Protein AF-U2P117-F1 (afdb_monomer_lite)

pLDDT: mean 80.82, std 20.24, range [39.62, 97.81]

Organism: NCBI:txid649758

InterPro domains:
  IPR009057 Homedomain-like superfamily [SSF46689] (35-108)

Foldseek 3Di:
DDPVVVVVVVVCVVVVVVVVVPVVVPPDDPLVPDDPVLNVVCVVPNPVVSVVVCVVQPPHDDDDDPFPDDPVRLLVVLVVCPPVDPLVCSCVVRVHDSVVSVVSVVVVVVVD

Secondary structure (DSSP, 8-state):
--HHHHHHHHHHHHHHHHHHHTTTTTS---TTSS-HHHHHHHHHH-HHHHHHHHHHHTT------SSSS-HHHHHHHHHHHTTTS-HHHHHHHHT--HHHHHHHHHHHHH--

Sequence (112 aa):
MSNEFLSAIKICYYDDIKKTFRWWNFVEVDNDALQATYKKLADLLGDDLMMKFYQEFRGTQLSLPMKLYDREGAAKAVRRHYPEMTVKELADTYGYTQRWVKQELKQAKTDQ

Structure (mmCIF, N/CA/C/O backbone):
data_AF-U2P117-F1
#
_entry.id   AF-U2P117-F1
#
loop_
_atom_site.group_PDB
_atom_site.id
_atom_site.type_symbol
_atom_site.label_atom_id
_atom_site.label_alt_id
_atom_site.label_comp_id
_atom_site.label_asym_id
_atom_site.label_entity_id
_atom_site.label_seq_id
_atom_site.pdbx_PDB_ins_code
_atom_site.Cartn_x
_atom_site.Cartn_y
_atom_site.Cartn_z
_atom_site.occupancy
_atom_site.B_iso_or_equiv
_atom_site.auth_seq_id
_atom_site.auth_comp_id
_atom_site.auth_asym_id
_atom_site.auth_atom_id
_atom_site.pdbx_PDB_model_num
ATOM 1 N N . MET A 1 1 ? 11.270 -34.198 9.263 1.00 44.69 1 MET A N 1
ATOM 2 C CA . MET A 1 1 ? 11.552 -33.320 8.108 1.00 44.69 1 MET A CA 1
ATOM 3 C C . MET A 1 1 ? 11.947 -31.966 8.676 1.00 44.69 1 MET A C 1
ATOM 5 O O . MET A 1 1 ? 11.070 -31.213 9.076 1.00 44.69 1 MET A O 1
ATOM 9 N N . SER A 1 2 ? 13.244 -31.755 8.920 1.00 47.94 2 SER A N 1
ATOM 10 C CA . SER A 1 2 ? 13.745 -30.635 9.729 1.00 47.94 2 SER A CA 1
ATOM 11 C C . SER A 1 2 ? 13.470 -29.282 9.065 1.00 47.94 2 SER A C 1
ATOM 13 O O . SER A 1 2 ? 13.475 -29.159 7.841 1.00 47.94 2 SER A O 1
ATOM 15 N N . ASN A 1 3 ? 13.246 -28.262 9.898 1.00 50.12 3 ASN A N 1
ATOM 16 C CA . ASN A 1 3 ? 12.961 -26.870 9.517 1.00 50.12 3 ASN A CA 1
ATOM 17 C C . ASN A 1 3 ? 14.030 -26.267 8.572 1.00 50.12 3 ASN A C 1
ATOM 19 O O . ASN A 1 3 ? 13.779 -25.310 7.843 1.00 50.12 3 ASN A O 1
ATOM 23 N N . GLU A 1 4 ? 15.215 -26.875 8.543 1.00 53.69 4 GLU A N 1
ATOM 24 C CA . GLU A 1 4 ? 16.337 -26.524 7.676 1.00 53.69 4 GLU A CA 1
ATOM 25 C C . GLU A 1 4 ? 16.092 -26.860 6.197 1.00 53.69 4 GLU A C 1
ATOM 27 O O . GLU A 1 4 ? 16.503 -26.095 5.330 1.00 53.69 4 GLU A O 1
ATOM 32 N N . PHE A 1 5 ? 15.352 -27.930 5.881 1.00 50.41 5 PHE A N 1
ATOM 33 C CA . PHE A 1 5 ? 15.050 -28.293 4.488 1.00 50.41 5 PHE A CA 1
ATOM 34 C C . PHE A 1 5 ? 14.039 -27.338 3.841 1.00 50.41 5 PHE A C 1
ATOM 36 O O . PHE A 1 5 ? 14.181 -26.990 2.672 1.00 50.41 5 PHE A O 1
ATOM 43 N N . LEU A 1 6 ? 13.043 -26.863 4.597 1.00 45.84 6 LEU A N 1
ATOM 44 C CA . LEU A 1 6 ? 12.080 -25.872 4.096 1.00 45.84 6 LEU A CA 1
ATOM 45 C C . LEU A 1 6 ? 12.714 -24.479 3.954 1.00 45.84 6 LEU A C 1
ATOM 47 O O . LEU A 1 6 ? 12.400 -23.759 3.008 1.00 45.84 6 LEU A O 1
ATOM 51 N N . SER A 1 7 ? 13.645 -24.129 4.848 1.00 47.28 7 SER A N 1
ATOM 52 C CA . SER A 1 7 ? 14.505 -22.945 4.722 1.00 47.28 7 SER A CA 1
ATOM 53 C C . SER A 1 7 ? 15.356 -23.009 3.447 1.00 47.28 7 SER A C 1
ATOM 55 O O . SER A 1 7 ? 15.315 -22.089 2.628 1.00 47.28 7 SER A O 1
ATOM 57 N N . ALA A 1 8 ? 16.039 -24.134 3.221 1.00 46.94 8 ALA A N 1
ATOM 58 C CA . ALA A 1 8 ? 16.885 -24.338 2.052 1.00 46.94 8 ALA A CA 1
ATOM 59 C C . ALA A 1 8 ? 16.089 -24.309 0.739 1.00 46.94 8 ALA A C 1
ATOM 61 O O . ALA A 1 8 ? 16.523 -23.668 -0.207 1.00 46.94 8 ALA A O 1
ATOM 62 N N . ILE A 1 9 ? 14.892 -24.904 0.681 1.00 50.41 9 ILE A N 1
ATOM 63 C CA . ILE A 1 9 ? 14.038 -24.855 -0.521 1.00 50.41 9 ILE A CA 1
ATOM 64 C C . ILE A 1 9 ? 13.567 -23.421 -0.815 1.00 50.41 9 ILE A C 1
ATOM 66 O O . ILE A 1 9 ? 13.536 -23.010 -1.974 1.00 50.41 9 ILE A O 1
ATOM 70 N N . LYS A 1 10 ? 13.248 -22.627 0.217 1.00 41.72 10 LYS A N 1
ATOM 71 C CA . LYS A 1 10 ? 12.828 -21.226 0.049 1.00 41.72 10 LYS A CA 1
ATOM 72 C C . LYS A 1 10 ? 13.979 -20.331 -0.422 1.00 41.72 10 LYS A C 1
ATOM 74 O O . LYS A 1 10 ? 13.754 -19.444 -1.242 1.00 41.72 10 LYS A O 1
ATOM 79 N N . ILE A 1 11 ? 15.194 -20.591 0.060 1.00 50.28 11 ILE A N 1
ATOM 80 C CA . ILE A 1 11 ? 16.418 -19.902 -0.368 1.00 50.28 11 ILE A CA 1
ATOM 81 C C . ILE A 1 11 ? 16.797 -20.327 -1.789 1.00 50.28 11 ILE A C 1
ATOM 83 O O . ILE A 1 11 ? 16.986 -19.463 -2.632 1.00 50.28 11 ILE A O 1
ATOM 87 N N . CYS A 1 12 ? 16.796 -21.624 -2.106 1.00 42.91 12 CYS A N 1
ATOM 88 C CA . CYS A 1 12 ? 17.096 -22.115 -3.451 1.00 42.91 12 CYS A CA 1
ATOM 89 C C . CYS A 1 12 ? 16.096 -21.605 -4.497 1.00 42.91 12 CYS A C 1
ATOM 91 O O . CYS A 1 12 ? 16.520 -21.193 -5.569 1.00 42.91 12 CYS A O 1
ATOM 93 N N . TYR A 1 13 ? 14.796 -21.529 -4.183 1.00 51.91 13 TYR A N 1
ATOM 94 C CA . TYR A 1 13 ? 13.806 -20.930 -5.087 1.00 51.91 13 TYR A CA 1
ATOM 95 C C . TYR A 1 13 ? 14.035 -19.419 -5.282 1.00 51.91 13 TYR A C 1
ATOM 97 O O . TYR A 1 13 ? 13.936 -18.908 -6.396 1.00 51.91 13 TYR A O 1
ATOM 105 N N . TYR A 1 14 ? 14.394 -18.696 -4.216 1.00 48.56 14 TYR A N 1
ATOM 106 C CA . TYR A 1 14 ? 14.705 -17.264 -4.285 1.00 48.56 14 TYR A CA 1
ATOM 107 C C . TYR A 1 14 ? 16.036 -16.970 -5.005 1.00 48.56 14 TYR A C 1
ATOM 109 O O . TYR A 1 14 ? 16.162 -15.956 -5.696 1.00 48.56 14 TYR A O 1
ATOM 117 N N . ASP A 1 15 ? 17.016 -17.864 -4.890 1.00 47.75 15 ASP A N 1
ATOM 118 C CA . ASP A 1 15 ? 18.340 -17.729 -5.495 1.00 47.75 15 ASP A CA 1
ATOM 119 C C . ASP A 1 15 ? 18.382 -18.207 -6.955 1.00 47.75 15 ASP A C 1
ATOM 121 O O . ASP A 1 15 ? 19.128 -17.634 -7.755 1.00 47.75 15 ASP A O 1
ATOM 125 N N . ASP A 1 16 ? 17.553 -19.179 -7.350 1.00 43.81 16 ASP A N 1
ATOM 126 C CA . ASP A 1 16 ? 17.432 -19.601 -8.752 1.00 43.81 16 ASP A CA 1
ATOM 127 C C . ASP A 1 16 ? 16.696 -18.565 -9.609 1.00 43.81 16 ASP A C 1
ATOM 129 O O . ASP A 1 16 ? 17.141 -18.298 -10.728 1.00 43.81 16 ASP A O 1
ATOM 133 N N . ILE A 1 17 ? 15.687 -17.865 -9.064 1.00 50.50 17 ILE A N 1
ATOM 134 C CA . ILE A 1 17 ? 15.092 -16.688 -9.729 1.00 50.50 17 ILE A CA 1
ATOM 135 C C . ILE A 1 17 ? 16.181 -15.650 -10.036 1.00 50.50 17 ILE A C 1
ATOM 137 O O . ILE A 1 17 ? 16.222 -15.107 -11.138 1.00 50.50 17 ILE A O 1
ATOM 141 N N . LYS A 1 18 ? 17.124 -15.414 -9.112 1.00 44.84 18 LYS A N 1
ATOM 142 C CA . LYS A 1 18 ? 18.216 -14.441 -9.301 1.00 44.84 18 LYS A CA 1
ATOM 143 C C . LYS A 1 18 ? 19.288 -14.879 -10.302 1.00 44.84 18 LYS A C 1
ATOM 145 O O . LYS A 1 18 ? 19.943 -14.015 -10.889 1.00 44.84 18 LYS A O 1
ATOM 150 N N . LYS A 1 19 ? 19.495 -16.181 -10.519 1.00 43.78 19 LYS A N 1
ATOM 151 C CA . LYS A 1 19 ? 20.513 -16.675 -11.465 1.00 43.78 19 LYS A CA 1
ATOM 152 C C . LYS A 1 19 ? 20.085 -16.526 -12.921 1.00 43.78 19 LYS A C 1
ATOM 154 O O . LYS A 1 19 ? 20.928 -16.185 -13.750 1.00 43.78 19 LYS A O 1
ATOM 159 N N . THR A 1 20 ? 18.798 -16.682 -13.231 1.00 39.62 20 THR A N 1
ATOM 160 C CA . THR A 1 20 ? 18.259 -16.355 -14.564 1.00 39.62 20 THR A CA 1
ATOM 161 C C . THR A 1 20 ? 18.112 -14.837 -14.763 1.00 39.62 20 THR A C 1
ATOM 163 O O . THR A 1 20 ? 18.290 -14.346 -15.875 1.00 39.62 20 THR A O 1
ATOM 166 N N . PHE A 1 21 ? 17.907 -14.073 -13.680 1.00 41.53 21 PHE A N 1
ATOM 167 C CA . PHE A 1 21 ? 17.828 -12.599 -13.669 1.00 41.53 21 PHE A CA 1
A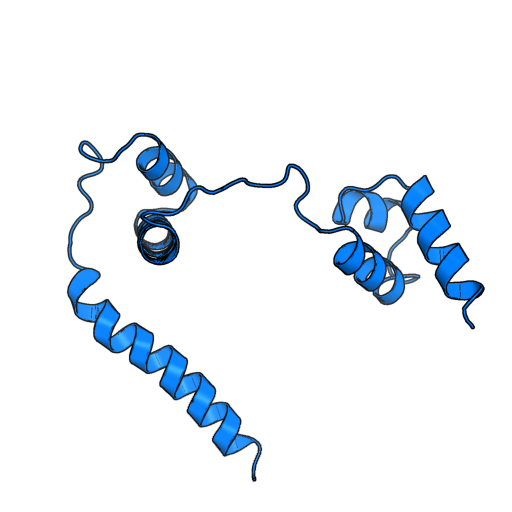TOM 168 C C . PHE A 1 21 ? 19.150 -11.882 -14.006 1.00 41.53 21 PHE A C 1
ATOM 170 O O . PHE A 1 21 ? 19.158 -10.741 -14.468 1.00 41.53 21 PHE A O 1
ATOM 177 N N . ARG A 1 22 ? 20.294 -12.538 -13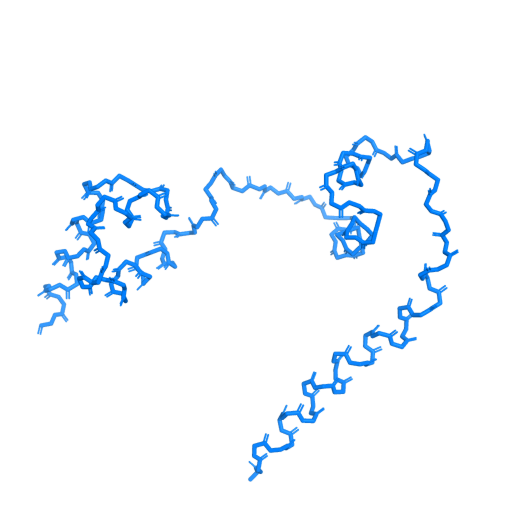.781 1.00 42.94 22 ARG A N 1
ATOM 178 C CA . ARG A 1 22 ? 21.629 -11.928 -13.917 1.00 42.94 22 ARG A CA 1
ATOM 179 C C . ARG A 1 22 ? 22.000 -11.537 -15.353 1.00 42.94 22 ARG A C 1
ATOM 181 O O . ARG A 1 22 ? 22.843 -10.665 -15.522 1.00 42.94 22 ARG A O 1
ATOM 188 N N . TRP A 1 23 ? 21.356 -12.124 -16.362 1.00 41.12 23 TRP A N 1
ATOM 189 C CA . TRP A 1 23 ? 21.603 -11.809 -17.776 1.00 41.12 23 TRP A CA 1
ATOM 190 C C . TRP A 1 23 ? 20.778 -10.622 -18.308 1.00 41.12 23 TRP A C 1
ATOM 192 O O . TRP A 1 23 ? 21.142 -10.063 -19.334 1.00 41.12 23 TRP A O 1
ATOM 202 N N . TRP A 1 24 ? 19.709 -10.202 -17.617 1.00 46.72 24 TRP A N 1
ATOM 203 C CA . TRP A 1 24 ? 18.846 -9.078 -18.033 1.00 46.72 24 TRP A CA 1
ATOM 204 C C . TRP A 1 24 ? 19.079 -7.781 -17.246 1.00 46.72 24 TRP A C 1
ATOM 206 O O . TRP A 1 24 ? 18.719 -6.712 -17.726 1.00 46.72 24 TRP A O 1
ATOM 216 N N . ASN A 1 25 ? 19.746 -7.849 -16.090 1.00 47.50 25 ASN A N 1
ATOM 217 C CA . ASN A 1 25 ? 20.099 -6.688 -15.256 1.00 47.50 25 ASN A CA 1
ATOM 218 C C . ASN A 1 25 ? 21.139 -5.725 -15.872 1.00 47.50 25 ASN A C 1
ATOM 220 O O . ASN A 1 25 ? 21.579 -4.805 -15.194 1.00 47.50 25 ASN A O 1
ATOM 224 N N . PHE A 1 26 ? 21.573 -5.945 -17.113 1.00 50.72 26 PHE A N 1
ATOM 225 C CA . PHE A 1 26 ? 22.551 -5.091 -17.801 1.00 50.72 26 PHE A CA 1
ATOM 226 C C . PHE A 1 26 ? 21.987 -4.373 -19.027 1.00 50.72 26 PHE A C 1
ATOM 228 O O . PHE A 1 26 ? 22.722 -3.641 -19.686 1.00 50.72 26 PHE A O 1
ATOM 235 N N . VAL A 1 27 ? 20.709 -4.573 -19.358 1.00 62.62 27 VAL A N 1
ATOM 236 C CA . VAL A 1 27 ? 20.078 -3.767 -20.403 1.00 62.62 27 VAL A CA 1
ATOM 237 C C . VAL A 1 27 ? 19.767 -2.412 -19.783 1.00 62.62 27 VAL A C 1
ATOM 239 O O . VAL A 1 27 ? 18.848 -2.306 -18.973 1.00 62.62 27 VAL A O 1
ATOM 242 N N . GLU A 1 28 ? 20.563 -1.399 -20.130 1.00 70.75 28 GLU A N 1
ATOM 243 C CA . GLU A 1 28 ? 20.229 -0.014 -19.805 1.00 70.75 28 GLU A CA 1
ATOM 244 C C . GLU A 1 28 ? 18.831 0.286 -20.345 1.00 70.75 28 GLU A C 1
ATOM 246 O O . GLU A 1 28 ? 18.521 0.040 -21.515 1.00 70.75 28 GLU A O 1
ATOM 251 N N . VAL A 1 29 ? 17.957 0.752 -19.456 1.00 83.88 29 VAL A N 1
ATOM 252 C CA . VAL A 1 29 ? 16.590 1.094 -19.819 1.00 83.88 29 VAL A CA 1
ATOM 253 C C . VAL A 1 29 ? 16.627 2.410 -20.583 1.00 83.88 29 VAL A C 1
ATOM 255 O O . VAL A 1 29 ? 16.948 3.460 -20.028 1.00 83.88 29 VAL A O 1
ATOM 258 N N . ASP A 1 30 ? 16.265 2.356 -21.863 1.00 88.81 30 ASP A N 1
ATOM 259 C CA . ASP A 1 30 ? 16.031 3.557 -22.658 1.00 88.81 30 ASP A CA 1
ATOM 260 C C . ASP A 1 30 ? 14.728 4.229 -22.199 1.00 88.81 30 ASP A C 1
ATOM 262 O O . ASP A 1 30 ? 13.623 3.893 -22.637 1.00 88.81 30 ASP A O 1
ATOM 266 N N . ASN A 1 31 ? 14.875 5.172 -21.268 1.00 85.62 31 ASN A N 1
ATOM 267 C CA . ASN A 1 31 ? 13.780 5.906 -20.642 1.00 85.62 31 ASN A CA 1
ATOM 268 C C . ASN A 1 31 ? 12.993 6.804 -21.619 1.00 85.62 31 ASN A C 1
ATOM 270 O O . ASN A 1 31 ? 11.844 7.168 -21.333 1.00 85.62 31 ASN A O 1
ATOM 274 N N . ASP A 1 32 ? 13.563 7.144 -22.777 1.00 90.00 32 ASP A N 1
ATOM 275 C CA . ASP A 1 32 ? 12.883 7.947 -23.796 1.00 90.00 32 ASP A CA 1
ATOM 276 C C . ASP A 1 32 ? 11.979 7.097 -24.694 1.00 90.00 32 ASP A C 1
ATOM 278 O O . ASP A 1 32 ? 10.960 7.585 -25.188 1.00 90.00 32 ASP A O 1
ATOM 282 N N . ALA A 1 33 ? 12.285 5.805 -24.830 1.00 92.44 33 ALA A N 1
ATOM 283 C CA . ALA A 1 33 ? 11.478 4.843 -25.577 1.00 92.44 33 ALA A CA 1
ATOM 284 C C . ALA A 1 33 ? 10.398 4.131 -24.730 1.00 92.44 33 ALA A C 1
ATOM 286 O O . ALA A 1 33 ? 9.592 3.362 -25.267 1.00 92.44 33 ALA A O 1
ATOM 287 N N . LEU A 1 34 ? 10.349 4.362 -23.411 1.00 92.25 34 LEU A N 1
ATOM 288 C CA . LEU A 1 34 ? 9.356 3.739 -22.533 1.00 92.25 34 LEU A CA 1
ATOM 289 C C . LEU A 1 34 ? 7.932 4.236 -22.815 1.00 92.25 34 LEU A C 1
ATOM 291 O O . LEU A 1 34 ? 7.660 5.426 -22.971 1.00 92.25 34 LEU A O 1
ATOM 295 N N . GLN A 1 35 ? 6.972 3.312 -22.751 1.00 93.44 35 GLN A N 1
ATOM 296 C CA . GLN A 1 35 ? 5.556 3.676 -22.690 1.00 93.44 35 GLN A CA 1
ATOM 297 C C . GLN A 1 35 ? 5.278 4.535 -21.451 1.00 93.44 35 GLN A C 1
ATOM 299 O O . GLN A 1 35 ? 5.852 4.309 -20.384 1.00 93.44 35 GLN A O 1
ATOM 304 N N . ALA A 1 36 ? 4.325 5.463 -21.558 1.00 93.06 36 ALA A N 1
ATOM 305 C CA . ALA A 1 36 ? 4.045 6.451 -20.513 1.00 93.06 36 ALA A CA 1
ATOM 306 C C . ALA A 1 36 ? 3.784 5.840 -19.120 1.00 93.06 36 ALA A C 1
ATOM 308 O O . ALA A 1 36 ? 4.178 6.417 -18.109 1.00 93.06 36 ALA A O 1
ATOM 309 N N . THR A 1 37 ? 3.139 4.670 -19.050 1.00 91.75 37 THR A N 1
ATOM 310 C CA . THR A 1 37 ? 2.901 3.957 -17.783 1.00 91.75 37 THR A CA 1
ATOM 311 C C . THR A 1 37 ? 4.204 3.495 -17.134 1.00 91.75 37 THR A C 1
ATOM 313 O O . THR A 1 37 ? 4.392 3.701 -15.939 1.00 91.75 37 THR A O 1
ATOM 316 N N . TYR A 1 38 ? 5.113 2.900 -17.910 1.00 92.94 38 TYR A N 1
ATOM 317 C CA . TYR A 1 38 ? 6.395 2.420 -17.394 1.00 92.94 38 TYR A CA 1
ATOM 318 C C . TYR A 1 38 ? 7.354 3.565 -17.099 1.00 92.94 38 TYR A C 1
ATOM 320 O O . TYR A 1 38 ? 8.060 3.483 -16.107 1.00 92.94 38 TYR A O 1
ATOM 328 N N . LYS A 1 39 ? 7.295 4.666 -17.857 1.00 94.62 39 LYS A N 1
ATOM 329 C CA . LYS A 1 39 ? 8.024 5.895 -17.522 1.00 94.62 39 LYS A CA 1
ATOM 330 C C . LYS A 1 39 ? 7.614 6.432 -16.149 1.00 94.62 39 LYS A C 1
ATOM 332 O O . LYS A 1 39 ? 8.456 6.613 -15.286 1.00 94.62 39 LYS A O 1
ATOM 337 N N . LYS A 1 40 ? 6.307 6.541 -15.883 1.00 94.12 40 LYS A N 1
ATOM 338 C CA . LYS A 1 40 ? 5.803 6.929 -14.552 1.00 94.12 40 LYS A CA 1
ATOM 339 C C . LYS A 1 40 ? 6.232 5.964 -13.444 1.00 94.12 40 LYS A C 1
ATOM 341 O O . LYS A 1 40 ? 6.475 6.400 -12.324 1.00 94.12 40 LYS A O 1
ATOM 346 N N . LEU A 1 41 ? 6.277 4.660 -13.728 1.00 93.62 41 LEU A N 1
ATOM 347 C CA . LEU A 1 41 ? 6.746 3.663 -12.763 1.00 93.62 41 LEU A CA 1
ATOM 348 C C . LEU A 1 41 ? 8.255 3.770 -12.519 1.00 93.62 41 LEU A C 1
ATOM 350 O O . LEU A 1 41 ? 8.666 3.654 -11.370 1.00 93.62 41 LEU A O 1
ATOM 354 N N . ALA A 1 42 ? 9.055 4.016 -13.557 1.00 93.75 42 ALA A N 1
ATOM 355 C CA . ALA A 1 42 ? 10.490 4.260 -13.453 1.00 93.75 42 ALA A CA 1
ATOM 356 C C . ALA A 1 42 ? 10.776 5.544 -12.660 1.00 93.75 42 ALA A C 1
ATOM 358 O O . ALA A 1 42 ? 11.541 5.507 -11.703 1.00 93.75 42 ALA A O 1
ATOM 359 N N . ASP A 1 43 ? 10.066 6.637 -12.947 1.00 94.19 43 ASP A N 1
ATOM 360 C CA . ASP A 1 43 ? 10.188 7.900 -12.209 1.00 94.19 43 ASP A CA 1
ATOM 361 C C . ASP A 1 43 ? 9.826 7.743 -10.717 1.00 94.19 43 ASP A C 1
ATOM 363 O O . ASP A 1 43 ? 10.413 8.391 -9.852 1.00 94.19 43 ASP A O 1
ATOM 367 N N . LEU A 1 44 ? 8.845 6.885 -10.401 1.00 95.12 44 LEU A N 1
ATOM 368 C CA . LEU A 1 44 ? 8.357 6.677 -9.034 1.00 95.12 44 LEU A CA 1
ATOM 369 C C . LEU A 1 44 ? 9.191 5.666 -8.232 1.00 95.12 44 LEU A C 1
ATOM 371 O O . LEU A 1 44 ? 9.371 5.842 -7.028 1.00 95.12 44 LEU A O 1
ATOM 375 N N . LEU A 1 45 ? 9.622 4.572 -8.863 1.00 92.06 45 LEU A N 1
ATOM 376 C CA . LEU A 1 45 ? 10.195 3.397 -8.191 1.00 92.06 45 LEU A CA 1
ATOM 377 C C . LEU A 1 45 ? 11.650 3.107 -8.600 1.00 92.06 45 LEU A C 1
ATOM 379 O O . LEU A 1 45 ? 12.297 2.268 -7.972 1.00 92.06 45 LEU A O 1
ATOM 383 N N . GLY A 1 46 ? 12.161 3.769 -9.636 1.00 91.00 46 GLY A N 1
ATOM 384 C CA . GLY A 1 46 ? 13.420 3.444 -10.301 1.00 91.00 46 GLY A CA 1
ATOM 385 C C . GLY A 1 46 ? 13.295 2.295 -11.309 1.00 91.00 46 GLY A C 1
ATOM 386 O O . GLY A 1 46 ? 12.369 1.475 -11.255 1.00 91.00 46 GLY A O 1
ATOM 387 N N . ASP A 1 47 ? 14.271 2.218 -12.214 1.00 88.50 47 ASP A N 1
ATOM 388 C CA . ASP A 1 47 ? 14.300 1.263 -13.331 1.00 88.50 47 ASP A CA 1
ATOM 389 C C . ASP A 1 47 ? 14.247 -0.202 -12.865 1.00 88.50 47 ASP A C 1
ATOM 391 O O . ASP A 1 47 ? 13.497 -1.005 -13.423 1.00 88.50 47 ASP A O 1
ATOM 395 N N . ASP A 1 48 ? 14.958 -0.546 -11.787 1.00 86.19 48 ASP A N 1
ATOM 396 C CA . ASP A 1 48 ? 15.020 -1.914 -11.252 1.00 86.19 48 ASP A CA 1
ATOM 397 C C . ASP A 1 48 ? 13.647 -2.448 -10.811 1.00 86.19 48 ASP A C 1
ATOM 399 O O . ASP A 1 48 ? 13.282 -3.599 -11.078 1.00 86.19 48 ASP A O 1
ATOM 403 N N . LEU A 1 49 ? 12.878 -1.627 -10.088 1.00 88.38 49 LEU A N 1
ATOM 404 C CA . LEU A 1 49 ? 11.555 -2.009 -9.589 1.00 88.38 49 LEU A CA 1
ATOM 405 C C . LEU A 1 49 ? 10.511 -1.959 -10.703 1.00 88.38 49 LEU A C 1
ATOM 407 O O . LEU A 1 49 ? 9.653 -2.844 -10.769 1.00 88.38 49 LEU A O 1
ATOM 411 N N . MET A 1 50 ? 10.616 -0.980 -11.604 1.00 92.81 50 MET A N 1
ATOM 412 C CA . MET A 1 50 ? 9.798 -0.919 -12.813 1.00 92.81 50 MET A CA 1
ATOM 413 C C . MET A 1 50 ? 9.979 -2.183 -13.662 1.00 92.81 50 MET A C 1
ATOM 415 O O . MET A 1 50 ? 8.986 -2.781 -14.078 1.00 92.81 50 MET A O 1
ATOM 419 N N . MET A 1 51 ? 11.215 -2.655 -13.847 1.00 90.69 51 MET A N 1
ATOM 420 C CA . MET A 1 51 ? 11.496 -3.850 -14.642 1.00 90.69 51 MET A CA 1
ATOM 421 C C . MET A 1 51 ? 10.907 -5.116 -14.009 1.00 90.69 51 MET A C 1
ATOM 423 O O . MET A 1 51 ? 10.319 -5.938 -14.713 1.00 90.69 51 MET A O 1
ATOM 427 N N . LYS A 1 52 ? 10.982 -5.259 -12.678 1.00 90.00 52 LYS A N 1
ATOM 428 C CA . LYS A 1 52 ? 10.293 -6.352 -11.963 1.00 90.00 52 LYS A CA 1
ATOM 429 C C . LYS A 1 52 ? 8.785 -6.294 -12.183 1.00 90.00 52 LYS A C 1
ATOM 431 O O . LYS A 1 52 ? 8.175 -7.305 -12.508 1.00 90.00 52 LYS A O 1
ATOM 436 N N . PHE A 1 53 ? 8.190 -5.107 -12.068 1.00 91.06 53 PHE A N 1
ATOM 437 C CA . PHE A 1 53 ? 6.764 -4.921 -12.323 1.00 91.06 53 PHE A CA 1
ATOM 438 C C . PHE A 1 53 ? 6.390 -5.294 -13.766 1.00 91.06 53 PHE A C 1
ATOM 440 O O . PHE A 1 53 ? 5.408 -5.997 -13.993 1.00 91.06 53 PHE A O 1
ATOM 447 N N . TYR A 1 54 ? 7.185 -4.866 -14.750 1.00 90.75 54 TYR A N 1
ATOM 448 C CA . TYR A 1 54 ? 6.981 -5.2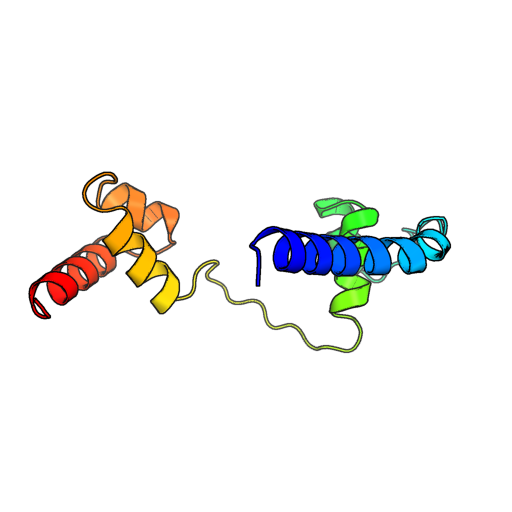30 -16.149 1.00 90.75 54 TYR A CA 1
ATOM 449 C C . TYR A 1 54 ? 7.027 -6.746 -16.352 1.00 90.75 54 TYR A C 1
ATOM 451 O O . TYR A 1 54 ? 6.143 -7.298 -16.999 1.00 90.75 54 TYR A O 1
ATOM 459 N N . GLN A 1 55 ? 8.020 -7.436 -15.794 1.00 89.94 55 GLN A N 1
ATOM 460 C CA . GLN A 1 55 ? 8.160 -8.881 -15.973 1.00 89.94 55 GLN A CA 1
ATOM 461 C C . GLN A 1 55 ? 6.976 -9.668 -15.407 1.00 89.94 55 GLN A C 1
ATOM 463 O O . GLN A 1 55 ? 6.508 -10.592 -16.070 1.00 89.94 55 GLN A O 1
ATOM 468 N N . GLU A 1 56 ? 6.476 -9.272 -14.238 1.00 90.7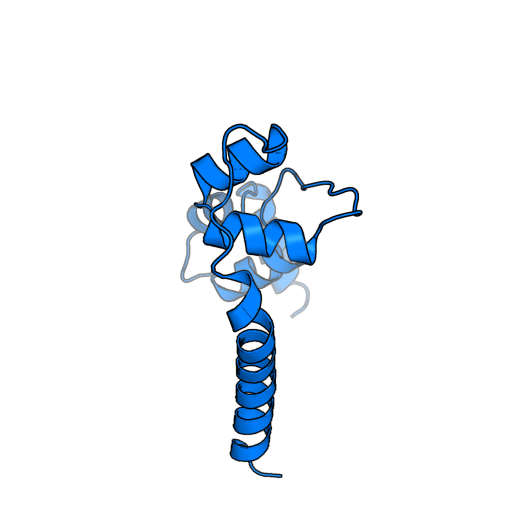5 56 GLU A N 1
ATOM 469 C CA . GLU A 1 56 ? 5.355 -9.948 -13.578 1.00 90.75 56 GLU A CA 1
ATOM 470 C C . GLU A 1 56 ? 4.008 -9.665 -14.258 1.00 90.75 56 GLU A C 1
ATOM 472 O O . GLU A 1 56 ? 3.163 -10.552 -14.362 1.00 90.75 56 GLU A O 1
ATOM 477 N N . PHE A 1 57 ? 3.792 -8.438 -14.744 1.00 90.25 57 PHE A N 1
ATOM 478 C CA . PHE A 1 57 ? 2.459 -7.992 -15.165 1.00 90.25 57 PHE A CA 1
ATOM 479 C C . PHE A 1 57 ? 2.304 -7.716 -16.666 1.00 90.25 57 PHE A C 1
ATOM 481 O O . PHE A 1 57 ? 1.197 -7.401 -17.116 1.00 90.25 57 PHE A O 1
ATOM 488 N N . ARG A 1 58 ? 3.363 -7.816 -17.479 1.00 88.94 58 ARG A N 1
ATOM 489 C CA . ARG A 1 58 ? 3.258 -7.589 -18.933 1.00 88.94 58 ARG A CA 1
ATOM 490 C C . ARG A 1 58 ? 2.226 -8.513 -19.580 1.00 88.94 58 ARG A C 1
ATOM 492 O O . ARG A 1 58 ? 2.162 -9.703 -19.290 1.00 88.94 58 ARG A O 1
ATOM 499 N N . GLY A 1 59 ? 1.427 -7.953 -20.487 1.00 88.56 59 GLY A N 1
ATOM 500 C CA . GLY A 1 59 ? 0.349 -8.680 -21.165 1.00 88.56 59 GLY A CA 1
ATOM 501 C C . GLY A 1 59 ? -0.918 -8.876 -20.325 1.00 88.56 59 GLY A C 1
ATOM 502 O O . GLY A 1 59 ? -1.872 -9.472 -20.817 1.00 88.56 59 GLY A O 1
ATOM 503 N N . THR A 1 60 ? -0.960 -8.361 -19.091 1.00 89.69 60 THR A N 1
ATOM 504 C CA . THR A 1 60 ? -2.156 -8.390 -18.238 1.00 89.69 60 THR A CA 1
ATOM 505 C C . THR A 1 60 ? -2.822 -7.017 -18.160 1.00 89.69 60 THR A C 1
ATOM 507 O O . THR A 1 60 ? -2.154 -5.982 -18.194 1.00 89.69 60 THR A O 1
ATOM 510 N N . GLN A 1 61 ? -4.152 -6.997 -18.035 1.00 89.00 61 GLN A N 1
ATOM 511 C CA . GLN A 1 61 ? -4.894 -5.782 -17.704 1.00 89.00 61 GLN A CA 1
ATOM 512 C C . GLN A 1 61 ? -5.001 -5.666 -16.180 1.00 89.00 61 GLN A C 1
ATOM 514 O O . GLN A 1 61 ? -5.736 -6.422 -15.545 1.00 89.00 61 GLN A O 1
ATOM 519 N N . LEU A 1 62 ? -4.291 -4.704 -15.590 1.00 87.06 62 LEU A N 1
ATOM 520 C CA . LEU A 1 62 ? -4.352 -4.441 -14.154 1.00 87.06 62 LEU A CA 1
ATOM 521 C C . LEU A 1 62 ? -5.472 -3.455 -13.813 1.00 87.06 62 LEU A C 1
ATOM 523 O O . LEU A 1 62 ? -5.549 -2.361 -14.371 1.00 87.06 62 LEU A O 1
ATOM 527 N N . SER A 1 63 ? -6.310 -3.824 -12.846 1.00 89.94 63 SER A N 1
ATOM 528 C CA . SER A 1 63 ? -7.260 -2.922 -12.194 1.00 89.94 63 SER A CA 1
ATOM 529 C C . SER A 1 63 ? -6.857 -2.785 -10.731 1.00 89.94 63 SER A C 1
ATOM 531 O O . SER A 1 63 ? -6.965 -3.739 -9.961 1.00 89.94 63 SER A O 1
ATOM 533 N N . LEU A 1 64 ? -6.327 -1.618 -10.361 1.00 88.12 64 LEU A N 1
ATOM 534 C CA . LEU A 1 64 ? -5.895 -1.355 -8.992 1.00 88.12 64 LEU A CA 1
ATOM 535 C C . LEU A 1 64 ? -7.082 -0.845 -8.160 1.00 88.12 64 LEU A C 1
ATOM 537 O O . LEU A 1 64 ? -7.725 0.132 -8.557 1.00 88.12 64 LEU A O 1
ATOM 541 N N . PRO A 1 65 ? -7.391 -1.473 -7.012 1.00 91.62 65 PRO A N 1
ATOM 542 C CA . PRO A 1 65 ? -8.447 -0.995 -6.133 1.00 91.62 65 PRO A CA 1
ATOM 543 C C . PRO A 1 65 ? -8.074 0.355 -5.508 1.00 91.62 65 PRO A C 1
ATOM 545 O O . PRO A 1 65 ? -6.912 0.628 -5.221 1.00 91.62 65 PRO A O 1
ATOM 548 N N . MET A 1 66 ? -9.080 1.191 -5.227 1.00 91.12 66 MET A N 1
ATOM 549 C CA . MET A 1 66 ? -8.868 2.478 -4.543 1.00 91.12 66 MET A CA 1
ATOM 550 C C . MET A 1 66 ? -8.350 2.320 -3.108 1.00 91.12 66 MET A C 1
ATOM 552 O O . MET A 1 66 ? -7.721 3.229 -2.573 1.00 91.12 66 MET A O 1
ATOM 556 N N . LYS A 1 67 ? -8.670 1.197 -2.457 1.00 92.31 67 LYS A N 1
ATOM 557 C CA . LYS A 1 67 ? -8.231 0.900 -1.094 1.00 92.31 67 LYS A CA 1
ATOM 558 C C . LYS A 1 67 ? -7.021 -0.013 -1.128 1.00 92.31 67 LYS A C 1
ATOM 560 O O . LYS A 1 67 ? -7.043 -1.025 -1.821 1.00 92.31 67 LYS A O 1
ATOM 565 N N . LEU A 1 68 ? -6.026 0.319 -0.311 1.00 93.75 68 LEU A N 1
ATOM 566 C CA . LEU A 1 68 ? -4.820 -0.488 -0.151 1.00 93.75 68 LEU A CA 1
ATOM 567 C C . LEU A 1 68 ? -5.112 -1.847 0.503 1.00 93.75 68 LEU A C 1
ATOM 569 O O . LEU A 1 68 ? -4.581 -2.864 0.071 1.00 93.75 68 LEU A O 1
ATOM 573 N N . TYR A 1 69 ? -5.961 -1.861 1.533 1.00 95.94 69 TYR A N 1
ATOM 574 C CA . TYR A 1 69 ? -6.318 -3.073 2.266 1.00 95.94 69 TYR A CA 1
ATOM 575 C C . TYR A 1 69 ? -7.705 -3.569 1.873 1.00 95.94 69 TYR A C 1
ATOM 577 O O . TYR A 1 69 ? -8.678 -2.804 1.827 1.00 95.94 69 TYR A O 1
ATOM 585 N N . ASP A 1 70 ? -7.808 -4.874 1.650 1.00 94.69 70 ASP A N 1
ATOM 586 C CA . ASP A 1 70 ? -9.086 -5.549 1.504 1.00 94.69 70 ASP A CA 1
ATOM 587 C C . ASP A 1 70 ? -9.853 -5.560 2.836 1.00 94.69 70 ASP A C 1
ATOM 589 O O . ASP A 1 70 ? -9.313 -5.311 3.919 1.00 94.69 70 ASP A O 1
ATOM 593 N N . ARG A 1 71 ? -11.162 -5.807 2.766 1.00 94.25 71 ARG A N 1
ATOM 594 C CA . ARG A 1 71 ? -12.018 -5.744 3.956 1.00 94.25 71 ARG A CA 1
ATOM 595 C C . ARG A 1 71 ? -11.674 -6.838 4.963 1.00 94.25 71 ARG A C 1
ATOM 597 O O . ARG A 1 71 ? -11.659 -6.578 6.164 1.00 94.25 71 ARG A O 1
ATOM 604 N N . GLU A 1 72 ? -11.431 -8.053 4.483 1.00 94.88 72 GLU A N 1
ATOM 605 C CA . GLU A 1 72 ? -11.207 -9.208 5.347 1.00 94.88 72 GLU A CA 1
ATOM 606 C C . GLU A 1 72 ? -9.842 -9.131 6.039 1.00 94.88 72 GLU A C 1
ATOM 608 O O . GLU A 1 72 ? -9.759 -9.312 7.260 1.00 94.88 72 GLU A O 1
ATOM 613 N N . GLY A 1 73 ? -8.783 -8.802 5.292 1.00 96.06 73 GLY A N 1
ATOM 614 C CA . GLY A 1 73 ? -7.452 -8.581 5.849 1.00 96.06 73 GLY A CA 1
ATOM 615 C C . GLY A 1 73 ? -7.434 -7.431 6.852 1.00 96.06 73 GLY A C 1
ATOM 616 O O . GLY A 1 73 ? -6.916 -7.600 7.960 1.00 96.06 73 GLY A O 1
ATOM 617 N N . ALA A 1 74 ? -8.083 -6.306 6.533 1.00 96.56 74 ALA A N 1
ATOM 618 C CA . ALA A 1 74 ? -8.219 -5.190 7.468 1.00 96.56 74 ALA A CA 1
ATOM 619 C C . ALA A 1 74 ? -8.960 -5.597 8.752 1.00 96.56 74 ALA A C 1
ATOM 621 O O . ALA A 1 74 ? -8.517 -5.257 9.846 1.00 96.56 74 ALA A O 1
ATOM 622 N N . ALA A 1 75 ? -10.049 -6.367 8.657 1.00 96.00 75 ALA A N 1
ATOM 623 C CA . ALA A 1 75 ? -10.814 -6.797 9.829 1.00 96.00 75 ALA A CA 1
ATOM 624 C C . ALA A 1 75 ? -9.993 -7.713 10.755 1.00 96.00 75 ALA A C 1
ATOM 626 O O . ALA A 1 75 ? -10.012 -7.554 11.979 1.00 96.00 75 ALA A O 1
ATOM 627 N N . LYS A 1 76 ? -9.220 -8.646 10.179 1.00 95.94 76 LYS A N 1
ATOM 628 C CA . LYS A 1 76 ? -8.282 -9.495 10.936 1.00 95.94 76 LYS A CA 1
ATOM 629 C C . LYS A 1 76 ? -7.214 -8.653 11.633 1.00 95.94 76 LYS A C 1
ATOM 631 O O . LYS A 1 76 ? -6.929 -8.882 12.807 1.00 95.94 76 LYS A O 1
ATOM 636 N N . ALA A 1 77 ? -6.656 -7.667 10.934 1.00 96.00 77 ALA A N 1
ATOM 637 C CA . ALA A 1 77 ? -5.627 -6.795 11.481 1.00 96.00 77 ALA A CA 1
ATOM 638 C C . ALA A 1 77 ? -6.164 -5.897 12.612 1.00 96.00 77 ALA A C 1
ATOM 640 O O . ALA A 1 77 ? -5.539 -5.812 13.666 1.00 96.00 77 ALA A O 1
ATOM 641 N N . VAL A 1 78 ? -7.366 -5.332 12.454 1.00 96.75 78 VAL A N 1
ATOM 642 C CA . VAL A 1 78 ? -8.064 -4.558 13.496 1.00 96.75 78 VAL A CA 1
ATOM 643 C C . VAL A 1 78 ? -8.226 -5.361 14.784 1.00 96.75 78 VAL A C 1
ATOM 645 O O . VAL A 1 78 ? -7.919 -4.853 15.858 1.00 96.75 78 VAL A O 1
ATOM 648 N N . ARG A 1 79 ? -8.670 -6.621 14.694 1.00 94.06 79 ARG A N 1
ATOM 649 C CA . ARG A 1 79 ? -8.821 -7.487 15.876 1.00 94.06 79 ARG A CA 1
ATOM 650 C C . ARG A 1 79 ? -7.485 -7.826 16.529 1.00 94.06 79 ARG A C 1
ATOM 652 O O . ARG A 1 79 ? -7.427 -7.926 17.745 1.00 94.06 79 ARG A O 1
ATOM 659 N N . ARG A 1 80 ? -6.431 -8.006 15.727 1.00 95.50 80 ARG A N 1
ATOM 660 C CA . ARG A 1 80 ? -5.089 -8.345 16.214 1.00 95.50 80 ARG A CA 1
ATOM 661 C C . ARG A 1 80 ? -4.420 -7.188 16.956 1.00 95.50 80 ARG A C 1
ATOM 663 O O . ARG A 1 80 ? -3.733 -7.437 17.933 1.00 95.50 80 ARG A O 1
ATOM 670 N N . HIS A 1 81 ? -4.591 -5.958 16.476 1.00 95.94 81 HIS A N 1
ATOM 671 C CA . HIS A 1 81 ? -3.905 -4.778 17.017 1.00 95.94 81 HIS A CA 1
ATOM 672 C C . HIS A 1 81 ? -4.729 -4.001 18.051 1.00 95.94 81 HIS A C 1
ATOM 674 O O . HIS A 1 81 ? -4.234 -3.051 18.647 1.00 95.94 81 HIS A O 1
ATOM 680 N N . TYR A 1 82 ? -5.984 -4.378 18.286 1.00 92.62 82 TYR A N 1
ATOM 681 C CA . TYR A 1 82 ? -6.781 -3.818 19.371 1.00 92.62 82 TYR A CA 1
ATOM 682 C C . TYR A 1 82 ? -6.575 -4.637 20.659 1.00 92.62 82 TYR A C 1
ATOM 684 O O . TYR A 1 82 ? -6.631 -5.864 20.591 1.00 92.62 82 TYR A O 1
ATOM 692 N N . PRO A 1 83 ? -6.406 -4.016 21.844 1.00 94.44 83 PRO A N 1
ATOM 693 C CA . PRO A 1 83 ? -6.529 -2.586 22.146 1.00 94.44 83 PRO A CA 1
ATOM 694 C C . PRO A 1 83 ? -5.211 -1.791 22.103 1.00 94.44 83 PRO A C 1
ATOM 696 O O . PRO A 1 83 ? -5.208 -0.645 22.541 1.00 94.44 83 PRO A O 1
ATOM 699 N N . GLU A 1 84 ? -4.108 -2.371 21.619 1.00 97.06 84 GLU A N 1
ATOM 700 C CA . GLU A 1 84 ? -2.798 -1.692 21.556 1.00 97.06 84 GLU A CA 1
ATOM 701 C C . GLU A 1 84 ? -2.854 -0.401 20.726 1.00 97.06 84 GLU A C 1
ATOM 703 O O . GLU A 1 84 ? -2.250 0.602 21.097 1.00 97.06 84 GLU A O 1
ATOM 708 N N . MET A 1 85 ? -3.624 -0.416 19.635 1.00 96.31 85 MET A N 1
ATOM 709 C CA . MET A 1 85 ? -3.960 0.758 18.834 1.00 96.31 85 MET A CA 1
ATOM 710 C C . MET A 1 85 ? -5.374 1.250 19.144 1.00 96.31 85 MET A C 1
ATOM 712 O O . MET A 1 85 ? -6.327 0.476 19.294 1.00 96.31 85 MET A O 1
ATOM 716 N N . THR A 1 86 ? -5.542 2.569 19.150 1.00 97.44 86 THR A N 1
ATOM 717 C CA . THR A 1 86 ? -6.854 3.199 19.293 1.00 97.44 86 THR A CA 1
ATOM 718 C C . THR A 1 86 ? -7.717 2.991 18.046 1.00 97.44 86 THR A C 1
ATOM 720 O O . THR A 1 86 ? -7.238 2.798 16.929 1.00 97.44 86 THR A O 1
ATOM 723 N N . VAL A 1 87 ? -9.039 3.114 18.204 1.00 97.00 87 VAL A N 1
ATOM 724 C CA . VAL A 1 87 ? -10.001 3.032 17.087 1.00 97.00 87 VAL A CA 1
ATOM 725 C C . VAL A 1 87 ? -9.680 4.028 15.964 1.00 97.00 87 VAL A C 1
ATOM 727 O O . VAL A 1 87 ? -9.920 3.725 14.796 1.00 97.00 87 VAL A O 1
ATOM 730 N N . LYS A 1 88 ?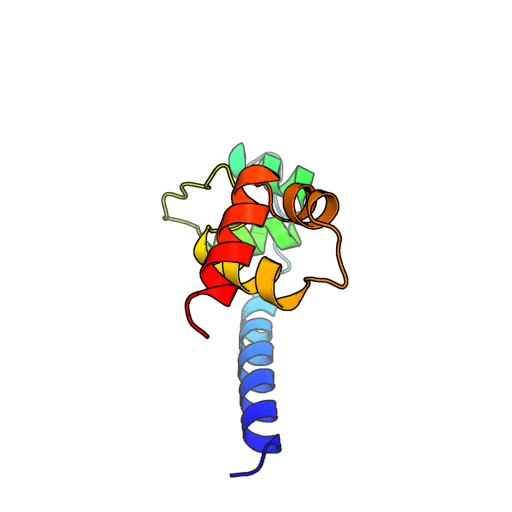 -9.161 5.213 16.308 1.00 97.69 88 LYS A N 1
ATOM 731 C CA . LYS A 1 88 ? -8.770 6.233 15.330 1.00 97.69 88 LYS A CA 1
ATOM 732 C C . LYS A 1 88 ? -7.537 5.794 14.543 1.00 97.69 88 LYS A C 1
ATOM 734 O O . LYS A 1 88 ? -7.587 5.806 13.322 1.00 97.69 88 LYS A O 1
ATOM 739 N N . GLU A 1 89 ? -6.484 5.345 15.221 1.00 97.81 89 GLU A N 1
ATOM 740 C CA . GLU A 1 89 ? -5.258 4.885 14.554 1.00 97.81 89 GLU A CA 1
ATOM 741 C C . GLU A 1 89 ? -5.529 3.684 13.650 1.00 97.81 89 GLU A C 1
ATOM 743 O O . GLU A 1 89 ? -5.011 3.622 12.541 1.00 97.81 89 GLU A O 1
ATOM 748 N N . LEU A 1 90 ? -6.394 2.760 14.075 1.00 97.69 90 LEU A N 1
ATOM 749 C CA . LEU A 1 90 ? -6.825 1.627 13.255 1.00 97.69 90 LEU A CA 1
ATOM 750 C C . LEU A 1 90 ? -7.598 2.079 12.007 1.00 97.69 90 LEU A C 1
ATOM 752 O O . LEU A 1 90 ? -7.369 1.568 10.912 1.00 97.69 90 LEU A O 1
ATOM 756 N N . ALA A 1 91 ? -8.511 3.038 12.161 1.00 97.06 91 ALA A N 1
ATOM 757 C CA . ALA A 1 91 ? -9.276 3.607 11.056 1.00 97.06 91 ALA A CA 1
ATOM 758 C C . ALA A 1 91 ? -8.359 4.277 10.019 1.00 97.06 91 ALA A C 1
ATOM 760 O O . ALA A 1 91 ? -8.454 3.971 8.827 1.00 97.06 91 ALA A O 1
ATOM 761 N N . ASP A 1 92 ? -7.441 5.121 10.492 1.00 96.81 92 ASP A N 1
ATOM 762 C CA . ASP A 1 92 ? -6.502 5.865 9.654 1.00 96.81 92 ASP A CA 1
ATOM 763 C C . ASP A 1 92 ? -5.503 4.914 8.966 1.00 96.81 92 ASP A C 1
ATOM 765 O O . ASP A 1 92 ? -5.277 5.024 7.763 1.00 96.81 92 ASP A O 1
ATOM 769 N N . THR A 1 93 ? -4.982 3.915 9.691 1.00 96.38 93 THR A N 1
ATOM 770 C CA . THR A 1 93 ? -4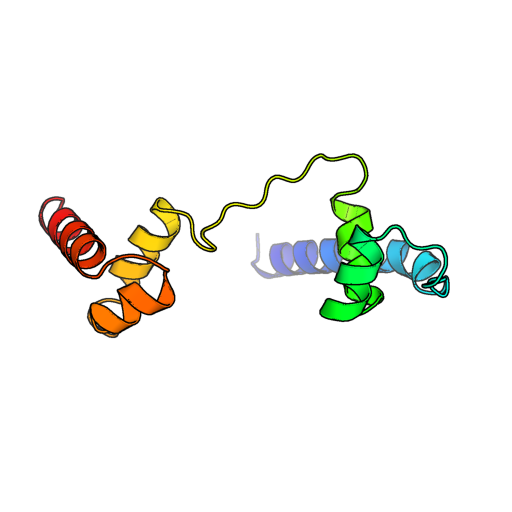.016 2.932 9.164 1.00 96.38 93 THR A CA 1
ATOM 771 C C . THR A 1 93 ? -4.616 2.068 8.060 1.00 96.38 93 THR A C 1
ATOM 773 O O . THR A 1 93 ? -3.990 1.873 7.023 1.00 96.38 93 THR A O 1
ATOM 776 N N . TYR A 1 94 ? -5.829 1.542 8.259 1.00 96.25 94 TYR A N 1
ATOM 777 C CA . TYR A 1 94 ? -6.428 0.597 7.311 1.00 96.25 94 TYR A CA 1
ATOM 778 C C . TYR A 1 94 ? -7.335 1.256 6.261 1.00 96.25 94 TYR A C 1
ATOM 780 O O . TYR A 1 94 ? -7.849 0.564 5.381 1.00 96.25 94 TYR A O 1
ATOM 788 N N . GLY A 1 95 ? -7.543 2.575 6.316 1.00 95.06 95 GLY A N 1
ATOM 789 C CA . GLY A 1 95 ? -8.370 3.301 5.346 1.00 95.06 95 GLY A CA 1
ATOM 790 C C . GLY A 1 95 ? -9.872 3.022 5.497 1.00 95.06 95 GLY A C 1
ATOM 791 O O . GLY A 1 95 ? -10.604 2.875 4.507 1.00 95.06 95 GLY A O 1
ATOM 792 N N . TYR A 1 96 ? -10.347 2.923 6.741 1.00 96.06 96 TYR A N 1
ATOM 793 C CA . TYR A 1 96 ? -11.758 2.709 7.076 1.00 96.06 96 TYR A CA 1
ATOM 794 C C . TYR A 1 96 ? -12.268 3.758 8.061 1.00 96.06 96 TYR A C 1
ATOM 796 O O . TYR A 1 96 ? -11.511 4.432 8.740 1.00 96.06 96 TYR A O 1
ATOM 804 N N . THR A 1 97 ? -13.589 3.904 8.164 1.00 96.69 97 THR A N 1
ATOM 805 C CA . THR A 1 97 ? -14.174 4.822 9.151 1.00 96.69 97 THR A CA 1
ATOM 806 C C . THR A 1 97 ? -14.056 4.252 10.567 1.00 96.69 97 THR A C 1
ATOM 808 O O . THR A 1 97 ? -14.180 3.044 10.772 1.00 96.69 97 THR A O 1
ATOM 811 N N . GLN A 1 98 ? -13.945 5.117 11.577 1.00 97.69 98 GLN A N 1
ATOM 812 C CA . GLN A 1 98 ? -13.996 4.691 12.984 1.00 97.69 98 GLN A CA 1
ATOM 813 C C . GLN A 1 98 ? -15.286 3.924 13.323 1.00 97.69 98 GLN A C 1
ATOM 815 O O . GLN A 1 98 ? -15.274 3.016 14.153 1.00 97.69 98 GLN A O 1
ATOM 820 N N . ARG A 1 99 ? -16.409 4.263 12.668 1.00 97.56 99 ARG A N 1
ATOM 821 C CA . ARG A 1 99 ? -17.674 3.524 12.800 1.00 97.56 99 ARG A CA 1
ATOM 822 C C . ARG A 1 99 ? -17.512 2.068 12.371 1.00 97.56 99 ARG A C 1
ATOM 824 O O . ARG A 1 99 ? -17.983 1.189 13.084 1.00 97.56 99 ARG A O 1
ATOM 831 N N . TRP A 1 100 ? -16.848 1.827 11.241 1.00 97.56 100 TRP A N 1
ATOM 832 C CA . TRP A 1 100 ? -16.589 0.480 10.742 1.00 97.56 100 TRP A CA 1
ATOM 833 C C . TRP A 1 100 ? -15.712 -0.311 11.716 1.00 97.56 100 TRP A C 1
ATOM 835 O O . TRP A 1 100 ? -16.099 -1.396 12.129 1.00 97.56 100 TRP A O 1
ATOM 845 N N . VAL A 1 101 ? -14.613 0.277 12.199 1.00 97.12 101 VAL A N 1
ATOM 846 C CA . VAL A 1 101 ? -13.729 -0.363 13.192 1.00 97.12 101 VAL A CA 1
ATOM 847 C C . VAL A 1 101 ? -14.503 -0.772 14.452 1.00 97.12 101 VAL A C 1
ATOM 849 O O . VAL A 1 101 ? -14.400 -1.909 14.904 1.00 97.12 101 VAL A O 1
ATOM 852 N N . LYS A 1 102 ? -15.351 0.114 14.995 1.00 96.62 102 LYS A N 1
ATOM 853 C CA . LYS A 1 102 ? -16.206 -0.211 16.154 1.00 96.62 102 LYS A CA 1
ATOM 854 C C . LYS A 1 102 ? -17.179 -1.362 15.869 1.00 96.62 102 LYS A C 1
ATOM 856 O O . LYS A 1 102 ? -17.453 -2.148 16.771 1.00 96.62 102 LYS A O 1
ATOM 861 N N . GLN A 1 103 ? -17.717 -1.453 14.651 1.00 96.19 103 GLN A N 1
ATOM 862 C CA . GLN A 1 103 ? -18.603 -2.552 14.252 1.00 96.19 103 GLN A CA 1
ATOM 863 C C . GLN A 1 103 ? -17.851 -3.883 14.187 1.00 96.19 103 GLN A C 1
ATOM 865 O O . GLN A 1 103 ? -18.323 -4.859 14.763 1.00 96.19 103 GLN A O 1
ATOM 870 N N . GLU A 1 104 ? -16.672 -3.906 13.567 1.00 95.56 104 GLU A N 1
ATOM 871 C CA . GLU A 1 104 ? -15.841 -5.113 13.460 1.00 95.56 104 GLU A CA 1
ATOM 872 C C . GLU A 1 104 ? -15.396 -5.615 14.845 1.00 95.56 104 GLU A C 1
ATOM 874 O O . GLU A 1 104 ? -15.466 -6.809 15.133 1.00 95.56 104 GLU A O 1
ATOM 879 N N . LEU A 1 105 ? -15.026 -4.705 15.755 1.00 94.44 105 LEU A N 1
ATOM 880 C CA . LEU A 1 105 ? -14.693 -5.054 17.143 1.00 94.44 105 LEU A CA 1
ATOM 881 C C . LEU A 1 105 ? -15.904 -5.565 17.939 1.00 94.44 105 LEU A C 1
ATOM 883 O O . LEU A 1 105 ? -15.738 -6.353 18.866 1.00 94.44 105 LEU A O 1
ATOM 887 N N . LYS A 1 106 ? -17.123 -5.122 17.609 1.00 93.88 106 LYS A N 1
ATOM 888 C CA . LYS A 1 106 ? -18.352 -5.611 18.250 1.00 93.88 106 LYS A CA 1
ATOM 889 C C . LYS A 1 106 ? -18.723 -7.012 17.761 1.00 93.88 106 LYS A C 1
ATOM 891 O O . LYS A 1 106 ? -19.097 -7.845 18.582 1.00 93.88 106 LYS A O 1
ATOM 896 N N . GLN A 1 107 ? -18.609 -7.265 16.457 1.00 87.44 107 GLN A N 1
ATOM 897 C CA . GLN A 1 107 ? -18.851 -8.588 15.867 1.00 87.44 107 GLN A CA 1
ATOM 898 C C . GLN A 1 107 ? -17.909 -9.630 16.472 1.00 87.44 107 GLN A C 1
ATOM 900 O O . GLN A 1 107 ? -18.367 -10.653 16.964 1.00 87.44 107 GLN A O 1
ATOM 905 N N . ALA A 1 108 ? -16.626 -9.286 16.606 1.00 79.00 108 ALA A N 1
ATOM 906 C CA . ALA A 1 108 ? -15.622 -10.146 17.231 1.00 79.00 108 ALA A CA 1
ATOM 907 C C . ALA A 1 108 ? -15.971 -10.608 18.660 1.00 79.00 108 ALA A C 1
ATOM 909 O O . ALA A 1 108 ? -15.530 -11.670 19.079 1.00 79.00 108 ALA A O 1
ATOM 910 N N . LYS A 1 109 ? -16.733 -9.802 19.412 1.00 75.00 109 LYS A N 1
ATOM 911 C CA . LYS A 1 109 ? -17.176 -10.123 20.779 1.00 75.00 109 LYS A CA 1
ATOM 912 C C . LYS A 1 109 ? -18.458 -10.952 20.834 1.00 75.00 109 LYS A C 1
ATOM 914 O O . LYS A 1 109 ? -18.799 -11.427 21.904 1.00 75.00 109 LYS A O 1
ATOM 919 N N . THR A 1 110 ? -19.212 -11.019 19.737 1.00 70.88 110 THR A N 1
ATOM 920 C CA . THR A 1 110 ? -20.476 -11.774 19.659 1.00 70.88 110 THR A CA 1
ATOM 921 C C . THR A 1 110 ? -20.235 -13.214 19.203 1.00 70.88 110 THR A C 1
ATOM 923 O O . THR A 1 110 ? -21.028 -14.090 19.520 1.00 70.88 110 THR A O 1
ATOM 926 N N . ASP A 1 111 ? -19.121 -13.454 18.506 1.00 60.38 111 ASP A N 1
ATOM 927 C CA . ASP A 1 111 ? -18.699 -14.776 18.032 1.00 60.38 111 ASP A CA 1
ATOM 928 C C . ASP A 1 111 ? -17.840 -15.548 19.069 1.00 60.38 111 ASP A C 1
ATOM 930 O O . ASP A 1 111 ? -17.282 -16.598 18.744 1.00 60.38 111 ASP A O 1
ATOM 934 N N . GLN A 1 112 ? -17.711 -15.021 20.296 1.00 49.09 112 GLN A N 1
ATOM 935 C CA . GLN A 1 112 ? -17.078 -15.654 21.467 1.00 49.09 112 GLN A CA 1
ATOM 936 C C . GLN A 1 112 ? -18.137 -16.012 22.506 1.00 49.09 112 GLN A C 1
ATOM 938 O O . GLN A 1 112 ? -18.009 -17.105 23.098 1.00 49.09 112 GLN A O 1
#

Radius of gyration: 21.1 Å; chains: 1; bounding box: 43×41×48 Å